Protein AF-T0Y4H7-F1 (afdb_monomer_lite)

Secondary structure (DSSP, 8-state):
---------------SS-----S-HHHHHHHHSSSEEE-HHHHHHHTTS--PPPSSEEEEESS--EEETTTTEEEEE--GGG---EEEEEETTEEEEEE-HHHHHHHHH-

Organism: NCBI:txid410659

Sequence (110 aa):
MSLNIFLSVIYGKQRNGFISFSHNDFVIGTQLVEPSYISLYSALLYHKLIQQVPVNIQFVTTVNPIVMQSVGLEYHKISPKLYFGYDKIKIENSYILIAKPEKALIDGLY

Foldseek 3Di:
DDDDDDDDDDDDDDDDDDDDPDPDVQQCQPPVDPPKAFAAVLLCVVVVVDDDDDQAGEMEHCDDWDDDNVSRHTYHHDHPVLPDQWDWADDDPTIGTYHDNVSRVVVNVD

Structure (mmCIF, N/CA/C/O backbone):
data_AF-T0Y4H7-F1
#
_entry.id   AF-T0Y4H7-F1
#
loop_
_atom_site.group_PDB
_atom_site.id
_atom_site.type_symbol
_atom_site.label_atom_id
_atom_site.label_alt_id
_atom_site.label_comp_id
_atom_site.label_asym_id
_atom_site.label_entity_id
_atom_site.label_seq_id
_atom_site.pdbx_PDB_ins_code
_atom_site.Cartn_x
_atom_site.Cartn_y
_atom_site.Cartn_z
_atom_site.occupancy
_atom_site.B_iso_or_equiv
_atom_site.auth_seq_id
_atom_site.auth_comp_id
_atom_site.auth_asym_id
_atom_site.auth_atom_id
_atom_site.pdbx_PDB_model_num
ATOM 1 N N . MET A 1 1 ? -0.248 -34.342 -22.036 1.00 34.00 1 MET A N 1
ATOM 2 C CA . MET A 1 1 ? -0.795 -33.485 -23.108 1.00 34.00 1 MET A CA 1
ATOM 3 C C . MET A 1 1 ? -0.282 -32.078 -22.854 1.00 34.00 1 MET A C 1
ATOM 5 O O . MET A 1 1 ? -0.314 -31.644 -21.712 1.00 34.00 1 MET A O 1
ATOM 9 N N . SER A 1 2 ? 0.364 -31.505 -23.862 1.00 30.17 2 SER A N 1
ATOM 10 C CA . SER A 1 2 ? 1.543 -30.638 -23.773 1.00 30.17 2 SER A CA 1
ATOM 11 C C . SER A 1 2 ? 1.413 -29.349 -22.961 1.00 30.17 2 SER A C 1
ATOM 13 O O . SER A 1 2 ? 0.608 -28.479 -23.269 1.00 30.17 2 SER A O 1
ATOM 15 N N . LEU A 1 3 ? 2.321 -29.211 -21.994 1.00 30.88 3 LEU A N 1
ATOM 16 C CA . LEU A 1 3 ? 2.683 -27.966 -21.333 1.00 30.88 3 LEU A CA 1
ATOM 17 C C . LEU A 1 3 ? 3.986 -27.482 -21.983 1.00 30.88 3 LEU A C 1
ATOM 19 O O . LEU A 1 3 ? 5.057 -27.948 -21.605 1.00 30.88 3 LEU A O 1
ATOM 23 N N . ASN A 1 4 ? 3.903 -26.661 -23.029 1.00 33.84 4 ASN A N 1
ATOM 24 C CA . ASN A 1 4 ? 5.010 -25.817 -23.486 1.00 33.84 4 ASN A CA 1
ATOM 25 C C . ASN A 1 4 ? 4.565 -24.907 -24.637 1.00 33.84 4 ASN A C 1
ATOM 27 O O . ASN A 1 4 ? 3.929 -25.371 -25.578 1.00 33.84 4 ASN A O 1
ATOM 31 N N . ILE A 1 5 ? 5.024 -23.653 -24.565 1.00 32.53 5 ILE A N 1
ATOM 32 C CA . ILE A 1 5 ? 5.033 -22.616 -25.610 1.00 32.53 5 ILE A CA 1
ATOM 33 C C . ILE A 1 5 ? 3.756 -21.768 -25.708 1.00 32.53 5 ILE A C 1
ATOM 35 O O . ILE A 1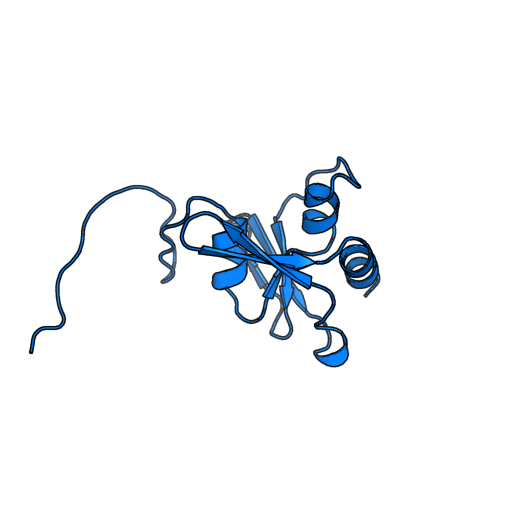 5 ? 2.841 -22.072 -26.459 1.00 32.53 5 ILE A O 1
ATOM 39 N N . PHE A 1 6 ? 3.784 -20.614 -25.036 1.00 29.48 6 PHE A N 1
ATOM 40 C CA . PHE A 1 6 ? 3.539 -19.329 -25.704 1.00 29.48 6 PHE A CA 1
ATOM 41 C C . PHE A 1 6 ? 4.475 -18.268 -25.101 1.00 29.48 6 PHE A C 1
ATOM 43 O O . PHE A 1 6 ? 4.129 -17.478 -24.228 1.00 29.48 6 PHE A O 1
ATOM 50 N N . LEU A 1 7 ? 5.725 -18.334 -25.556 1.00 32.72 7 LEU A N 1
ATOM 51 C CA . LEU A 1 7 ? 6.681 -17.231 -25.574 1.00 32.72 7 LEU A CA 1
ATOM 52 C C . LEU A 1 7 ? 6.316 -16.353 -26.778 1.00 32.72 7 LEU A C 1
ATOM 54 O O . LEU A 1 7 ? 6.261 -16.888 -27.881 1.00 32.72 7 LEU A O 1
ATOM 58 N N . SER A 1 8 ? 6.090 -15.050 -26.587 1.00 28.88 8 SER A N 1
ATOM 59 C CA . SER A 1 8 ? 6.871 -13.972 -27.226 1.00 28.88 8 SER A CA 1
ATOM 60 C C . SER A 1 8 ? 6.244 -12.587 -26.971 1.00 28.88 8 SER A C 1
ATOM 62 O O . SER A 1 8 ? 5.023 -12.466 -26.972 1.00 28.88 8 SER A O 1
ATOM 64 N N . VAL A 1 9 ? 7.116 -11.565 -26.885 1.00 33.56 9 VAL A N 1
ATOM 65 C CA . VAL A 1 9 ? 6.883 -10.103 -27.024 1.00 33.56 9 VAL A CA 1
ATOM 66 C C . VAL A 1 9 ? 6.531 -9.332 -25.726 1.00 33.56 9 VAL A C 1
ATOM 68 O O . VAL A 1 9 ? 5.567 -9.690 -25.075 1.00 33.56 9 VAL A O 1
ATOM 71 N N . ILE A 1 10 ? 7.163 -8.238 -25.251 1.00 39.06 10 ILE A N 1
ATOM 72 C CA . ILE A 1 10 ? 8.356 -7.393 -25.532 1.00 39.06 10 ILE A CA 1
ATOM 73 C C . ILE A 1 10 ? 8.470 -6.444 -24.290 1.00 39.06 10 ILE A C 1
ATOM 75 O O . ILE A 1 10 ? 7.438 -5.968 -23.843 1.00 39.06 10 ILE A O 1
ATOM 79 N N . TYR A 1 11 ? 9.689 -6.202 -23.759 1.00 30.27 11 TYR A N 1
ATOM 80 C CA . TYR A 1 11 ? 10.207 -5.047 -22.959 1.00 30.27 11 TYR A CA 1
ATOM 81 C C . TYR A 1 11 ? 9.362 -4.475 -21.779 1.00 30.27 11 TYR A C 1
ATOM 83 O O . TYR A 1 11 ? 8.259 -4.013 -21.980 1.00 30.27 11 TYR A O 1
ATOM 91 N N . GLY A 1 12 ? 9.826 -4.325 -20.530 1.00 33.94 12 GLY A N 1
ATOM 92 C CA . GLY A 1 12 ? 11.166 -4.390 -19.955 1.00 33.94 12 GLY A CA 1
ATOM 93 C C . GLY A 1 12 ? 11.133 -4.372 -18.412 1.00 33.94 12 GLY A C 1
ATOM 94 O O . GLY A 1 12 ? 10.119 -4.081 -17.791 1.00 33.94 12 GLY A O 1
ATOM 95 N N . LYS A 1 13 ? 12.297 -4.690 -17.828 1.00 35.78 13 LYS A N 1
ATOM 96 C CA . LYS A 1 13 ? 12.608 -4.932 -16.401 1.00 35.78 13 LYS A CA 1
ATOM 97 C C . LYS A 1 13 ? 12.273 -6.335 -15.869 1.00 35.78 13 LYS A C 1
ATOM 99 O O . LYS A 1 13 ? 11.624 -6.522 -14.852 1.00 35.78 13 LYS A O 1
ATOM 104 N N . GLN A 1 14 ? 12.863 -7.337 -16.520 1.00 40.19 14 GLN A N 1
ATOM 105 C CA . GLN A 1 14 ? 13.103 -8.649 -15.917 1.00 40.19 14 GLN A CA 1
ATOM 106 C C . GLN A 1 14 ? 14.310 -8.594 -14.978 1.00 40.19 14 GLN A C 1
ATOM 108 O O . GLN A 1 14 ? 15.412 -8.430 -15.499 1.00 40.19 14 GLN A O 1
ATOM 113 N N . ARG A 1 15 ? 14.147 -8.808 -13.660 1.00 40.72 15 ARG A N 1
ATOM 114 C CA . ARG A 1 15 ? 15.207 -9.366 -12.786 1.00 40.72 15 ARG A CA 1
ATOM 115 C C . ARG A 1 15 ? 14.628 -10.123 -11.576 1.00 40.72 15 ARG A C 1
ATOM 117 O O . ARG A 1 15 ? 13.860 -9.559 -10.811 1.00 40.72 15 ARG A O 1
ATOM 124 N N . ASN A 1 16 ? 15.098 -11.367 -11.407 1.00 35.50 16 ASN A N 1
ATOM 125 C CA . ASN A 1 16 ? 14.773 -12.380 -10.384 1.00 35.50 16 ASN A CA 1
ATOM 126 C C . ASN A 1 16 ? 13.337 -12.930 -10.385 1.00 35.50 16 ASN A C 1
ATOM 128 O O . ASN A 1 16 ? 12.536 -12.566 -9.541 1.00 35.50 16 ASN A O 1
ATOM 132 N N . GLY A 1 17 ? 13.049 -13.884 -11.278 1.00 48.47 17 GLY A N 1
ATOM 133 C CA . GLY A 1 17 ? 11.962 -14.868 -11.122 1.00 48.47 17 GLY A CA 1
ATOM 134 C C . GLY A 1 17 ? 10.518 -14.370 -11.265 1.00 48.47 17 GLY A C 1
ATOM 135 O O . GLY A 1 17 ? 9.631 -15.193 -11.464 1.00 48.47 17 GLY A O 1
ATOM 136 N N . PHE A 1 18 ? 10.278 -13.059 -11.221 1.00 47.66 18 PHE A N 1
ATOM 137 C CA . PHE A 1 18 ? 8.950 -12.466 -11.362 1.00 47.66 18 PHE A CA 1
ATOM 138 C C . PHE A 1 18 ? 8.806 -11.799 -12.731 1.00 47.66 18 PHE A C 1
ATOM 140 O O . PHE A 1 18 ? 9.572 -10.902 -13.087 1.00 47.66 18 PHE A O 1
ATOM 147 N N . ILE A 1 19 ? 7.824 -12.256 -13.507 1.00 48.84 19 ILE A N 1
ATOM 148 C CA . ILE A 1 19 ? 7.445 -11.678 -14.798 1.00 48.84 19 ILE A CA 1
ATOM 149 C C . ILE A 1 19 ? 6.042 -11.105 -14.613 1.00 48.84 19 ILE A C 1
ATOM 151 O O . ILE A 1 19 ? 5.094 -11.861 -14.419 1.00 48.84 19 ILE A O 1
ATOM 155 N N . SER A 1 20 ? 5.911 -9.779 -14.653 1.00 54.94 20 SER A N 1
ATOM 156 C CA . SER A 1 20 ? 4.609 -9.117 -14.741 1.00 54.94 20 SER A CA 1
ATOM 157 C C . SER A 1 20 ? 4.412 -8.577 -16.151 1.00 54.94 20 SER A C 1
ATOM 159 O O . SER A 1 20 ? 5.326 -8.000 -16.734 1.00 54.94 20 SER A O 1
ATOM 161 N N . PHE A 1 21 ? 3.211 -8.773 -16.691 1.00 59.94 21 PHE A N 1
ATOM 162 C CA . PHE A 1 21 ? 2.797 -8.260 -18.000 1.00 59.94 21 PHE A CA 1
ATOM 163 C C . PHE A 1 21 ? 2.223 -6.834 -17.916 1.00 59.94 21 PHE A C 1
ATOM 165 O O . PHE A 1 21 ? 1.743 -6.302 -18.915 1.00 59.94 21 PHE A O 1
ATOM 172 N N . SER A 1 22 ? 2.232 -6.219 -16.726 1.00 65.94 22 SER A N 1
ATOM 173 C CA . SER A 1 22 ? 1.751 -4.854 -16.511 1.00 65.94 22 SER A CA 1
ATOM 174 C C . SER A 1 22 ? 2.905 -3.856 -16.536 1.00 65.94 22 SER A C 1
ATOM 176 O O . SER A 1 22 ? 3.948 -4.102 -15.943 1.00 65.94 22 SER A O 1
ATOM 178 N N . HIS A 1 23 ? 2.685 -2.703 -17.166 1.00 73.94 23 HIS A N 1
ATOM 179 C CA . HIS A 1 23 ? 3.602 -1.556 -17.126 1.00 73.94 23 HIS A CA 1
ATOM 180 C C . HIS A 1 23 ? 3.340 -0.644 -15.915 1.00 73.94 23 HIS A C 1
ATOM 182 O O . HIS A 1 23 ? 3.923 0.431 -15.808 1.00 73.94 23 HIS A O 1
ATOM 188 N N . ASN A 1 24 ? 2.416 -1.034 -15.032 1.00 84.00 24 ASN A N 1
ATOM 189 C CA . ASN A 1 24 ? 2.001 -0.241 -13.889 1.00 84.00 24 ASN A CA 1
ATOM 190 C C . ASN A 1 24 ? 2.633 -0.792 -12.606 1.00 84.00 24 ASN A C 1
ATOM 192 O O . ASN A 1 24 ? 2.249 -1.861 -12.127 1.00 84.00 24 ASN A O 1
ATOM 196 N N . ASP A 1 25 ? 3.556 -0.034 -12.017 1.00 87.75 25 ASP A N 1
ATOM 197 C CA . ASP A 1 25 ? 4.281 -0.440 -10.810 1.00 87.75 25 ASP A CA 1
ATOM 198 C C . ASP A 1 25 ? 3.356 -0.707 -9.605 1.00 87.75 25 ASP A C 1
ATOM 200 O O . ASP A 1 25 ? 3.688 -1.520 -8.742 1.00 87.75 25 ASP A O 1
ATOM 204 N N . PHE A 1 26 ? 2.158 -0.111 -9.561 1.00 90.62 26 PHE A N 1
ATOM 205 C CA . PHE A 1 26 ? 1.139 -0.425 -8.551 1.00 90.62 26 PHE A CA 1
ATOM 206 C C . PHE A 1 26 ? 0.570 -1.834 -8.719 1.00 90.62 26 PHE A C 1
ATOM 208 O O . PHE A 1 26 ? 0.364 -2.548 -7.735 1.00 90.62 26 PHE A O 1
ATOM 215 N N . VAL A 1 27 ? 0.340 -2.257 -9.961 1.00 91.75 27 VAL A N 1
ATOM 216 C CA . VAL A 1 27 ? -0.104 -3.623 -10.270 1.00 91.75 27 VAL A CA 1
ATOM 217 C C . VAL A 1 27 ? 1.009 -4.608 -9.944 1.00 91.75 27 VAL A C 1
ATOM 219 O O . VAL A 1 27 ? 0.758 -5.614 -9.289 1.00 91.75 27 VAL A O 1
ATOM 222 N N . ILE A 1 28 ? 2.243 -4.296 -10.349 1.00 89.88 28 ILE A N 1
ATOM 223 C CA . ILE A 1 28 ? 3.399 -5.150 -10.071 1.00 89.88 28 ILE A CA 1
ATOM 224 C C . ILE A 1 28 ? 3.577 -5.312 -8.561 1.00 89.88 28 ILE A C 1
ATOM 226 O O . ILE A 1 28 ? 3.585 -6.437 -8.078 1.00 89.88 28 ILE A O 1
ATOM 230 N N . GLY A 1 29 ? 3.683 -4.219 -7.804 1.00 90.50 29 GLY A N 1
ATOM 231 C CA . GLY A 1 29 ? 3.992 -4.293 -6.377 1.00 90.50 29 GLY A CA 1
ATOM 232 C C . GLY A 1 29 ? 2.910 -4.983 -5.544 1.00 90.50 29 GLY A C 1
ATOM 233 O O . GLY A 1 29 ? 3.231 -5.792 -4.678 1.00 90.50 29 GLY A O 1
ATOM 234 N N . THR A 1 30 ? 1.628 -4.764 -5.855 1.00 91.56 30 THR A N 1
ATOM 235 C CA . THR A 1 30 ? 0.529 -5.435 -5.128 1.00 91.56 30 THR A CA 1
ATOM 236 C C . THR A 1 30 ? 0.484 -6.950 -5.338 1.00 91.56 30 THR A C 1
ATOM 238 O O . THR A 1 30 ? -0.028 -7.658 -4.476 1.00 91.56 30 THR A O 1
ATOM 241 N N . GLN A 1 31 ? 1.023 -7.452 -6.454 1.00 90.00 31 GLN A N 1
ATOM 242 C CA . GLN A 1 31 ? 1.021 -8.879 -6.810 1.00 90.00 31 GLN A CA 1
ATOM 243 C C . GLN A 1 31 ? 2.378 -9.555 -6.582 1.00 90.00 31 GLN A C 1
ATOM 245 O O . GLN A 1 31 ? 2.469 -10.779 -6.531 1.00 90.00 31 GLN A O 1
ATOM 250 N N . LEU A 1 32 ? 3.449 -8.770 -6.457 1.00 91.12 32 LEU A N 1
ATOM 251 C CA . LEU A 1 32 ? 4.806 -9.274 -6.267 1.00 91.12 32 LEU A CA 1
ATOM 252 C C . LEU A 1 32 ? 5.009 -9.861 -4.866 1.00 91.12 32 LEU A C 1
ATOM 254 O O . LEU A 1 32 ? 5.707 -10.861 -4.710 1.00 91.12 32 LEU A O 1
ATOM 258 N N . VAL A 1 33 ? 4.409 -9.237 -3.850 1.00 91.75 33 VAL A N 1
ATOM 259 C CA . VAL A 1 33 ? 4.442 -9.706 -2.461 1.00 91.75 33 VAL A CA 1
ATOM 260 C C . VAL A 1 33 ? 3.014 -9.797 -1.953 1.00 91.75 33 VAL A C 1
ATOM 262 O O . VAL A 1 33 ? 2.351 -8.780 -1.759 1.00 91.75 33 VAL A O 1
ATOM 265 N N . GLU A 1 34 ? 2.545 -11.014 -1.695 1.00 90.62 34 GLU A N 1
ATOM 266 C CA . GLU A 1 34 ? 1.209 -11.250 -1.158 1.00 90.62 34 GLU A CA 1
ATOM 267 C C . GLU A 1 34 ? 1.265 -11.744 0.298 1.00 90.62 34 GLU A C 1
ATOM 269 O O . GLU A 1 34 ? 2.111 -12.575 0.641 1.00 90.62 34 GLU A O 1
ATOM 274 N N . PRO A 1 35 ? 0.358 -11.267 1.170 1.00 95.50 35 PRO A N 1
ATOM 275 C CA . PRO A 1 35 ? -0.653 -10.235 0.925 1.00 95.50 35 PRO A CA 1
ATOM 276 C C . PRO A 1 35 ? -0.061 -8.815 1.068 1.00 95.50 35 PRO A C 1
ATOM 278 O O . PRO A 1 35 ? 0.628 -8.530 2.050 1.00 95.50 35 PRO A O 1
ATOM 281 N N . SER A 1 36 ? -0.345 -7.894 0.138 1.00 97.31 36 SER A N 1
ATOM 282 C CA . SER A 1 36 ? 0.036 -6.477 0.275 1.00 97.31 36 SER A CA 1
ATOM 283 C C . SER A 1 36 ? -0.941 -5.511 -0.404 1.00 97.31 36 SER A C 1
ATOM 285 O O . SER A 1 36 ? -1.724 -5.906 -1.264 1.00 97.31 36 SER A O 1
ATOM 287 N N . TYR A 1 37 ? -0.933 -4.244 0.014 1.00 98.38 37 TYR A N 1
ATOM 288 C CA . TYR A 1 37 ? -1.680 -3.157 -0.630 1.00 98.38 37 TYR A CA 1
ATOM 289 C C . TYR A 1 37 ? -0.882 -1.849 -0.585 1.00 98.38 37 TYR A C 1
ATOM 291 O O . TYR A 1 37 ? -0.048 -1.659 0.298 1.00 98.38 37 TYR A O 1
ATOM 299 N N . ILE A 1 38 ? -1.128 -0.941 -1.529 1.00 98.25 38 ILE A N 1
ATOM 300 C CA . ILE A 1 38 ? -0.479 0.380 -1.605 1.00 98.25 38 ILE A CA 1
ATOM 301 C C . ILE A 1 38 ? -0.968 1.236 -0.439 1.00 98.25 38 ILE A C 1
ATOM 303 O O . ILE A 1 38 ? -2.177 1.380 -0.260 1.00 98.25 38 ILE A O 1
ATOM 307 N N . SER A 1 39 ? -0.059 1.819 0.340 1.00 98.44 39 SER A N 1
ATOM 308 C CA . SER A 1 39 ? -0.411 2.605 1.532 1.00 98.44 39 SER A CA 1
ATOM 309 C C . SER A 1 39 ? 0.538 3.795 1.735 1.00 98.44 39 SER A C 1
ATOM 311 O O . SER A 1 39 ? 1.226 4.214 0.799 1.00 98.44 39 SER A O 1
ATOM 313 N N . LEU A 1 40 ? 0.558 4.359 2.947 1.00 97.75 40 LEU A N 1
ATOM 314 C CA . LEU A 1 40 ? 1.461 5.431 3.374 1.00 97.75 40 LEU A CA 1
ATOM 315 C C . LEU A 1 40 ? 1.412 6.640 2.422 1.00 97.75 40 LEU A C 1
ATOM 317 O O . LEU A 1 40 ? 0.347 7.004 1.914 1.00 97.75 40 LEU A O 1
ATOM 321 N N . TYR A 1 41 ? 2.559 7.265 2.143 1.00 97.50 41 TYR A N 1
ATOM 322 C CA . TYR A 1 41 ? 2.641 8.422 1.255 1.00 97.50 41 TYR A CA 1
ATOM 323 C C . TYR A 1 41 ? 2.216 8.080 -0.176 1.00 97.50 41 TYR A C 1
ATOM 325 O O . TYR A 1 41 ? 1.645 8.929 -0.854 1.00 97.50 41 TYR A O 1
ATOM 333 N N . SER A 1 42 ? 2.416 6.839 -0.634 1.00 97.62 42 SER A N 1
ATOM 334 C CA . SER A 1 42 ? 2.003 6.427 -1.984 1.00 97.62 42 SER A CA 1
ATOM 335 C C . SER A 1 42 ? 0.483 6.447 -2.159 1.00 97.62 42 SER A C 1
ATOM 337 O O . SER A 1 42 ? -0.012 6.976 -3.154 1.00 97.62 42 SER A O 1
ATOM 339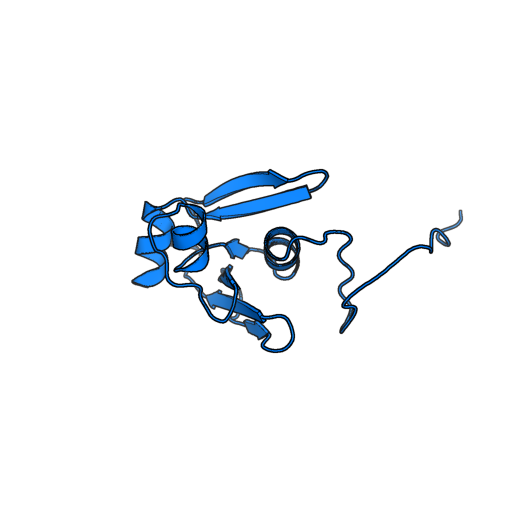 N N . ALA A 1 43 ? -0.272 5.949 -1.176 1.00 97.69 43 ALA A N 1
ATOM 340 C CA . ALA A 1 43 ? -1.732 6.030 -1.207 1.00 97.69 43 ALA A CA 1
ATOM 341 C C . ALA A 1 43 ? -2.237 7.466 -1.003 1.00 97.69 43 ALA A C 1
ATOM 343 O O . ALA A 1 43 ? -3.164 7.892 -1.690 1.00 97.69 43 ALA A O 1
ATOM 344 N N . LEU A 1 44 ? -1.615 8.248 -0.116 1.00 97.56 44 LEU A N 1
ATOM 345 C CA . LEU A 1 44 ? -1.980 9.658 0.068 1.00 97.56 44 LEU A CA 1
ATOM 346 C C . LEU A 1 44 ? -1.760 10.481 -1.206 1.00 97.56 44 LEU A C 1
ATOM 348 O O . LEU A 1 44 ? -2.603 11.307 -1.559 1.00 97.56 44 LEU A O 1
ATOM 352 N N . LEU A 1 45 ? -0.656 10.236 -1.914 1.00 96.31 45 LEU A N 1
ATOM 353 C CA . LEU A 1 45 ? -0.364 10.860 -3.201 1.00 96.31 45 LEU A CA 1
ATOM 354 C C . LEU A 1 45 ? -1.392 10.443 -4.259 1.00 96.31 45 LEU A C 1
ATOM 356 O O . LEU A 1 45 ? -1.907 11.300 -4.975 1.00 96.31 45 LEU A O 1
ATOM 360 N N . TYR A 1 46 ? -1.746 9.154 -4.323 1.00 95.44 46 TYR A N 1
ATOM 361 C CA . TYR A 1 46 ? -2.788 8.651 -5.225 1.00 95.44 46 TYR A CA 1
ATOM 362 C C . TYR A 1 46 ? -4.134 9.358 -5.006 1.00 95.44 46 TYR A C 1
ATOM 364 O O . TYR A 1 46 ? -4.790 9.768 -5.965 1.00 95.44 46 TYR A O 1
ATOM 372 N N . HIS A 1 47 ? -4.511 9.575 -3.744 1.00 96.00 47 HIS A N 1
ATOM 373 C CA . HIS A 1 47 ? -5.720 10.313 -3.359 1.00 96.00 47 HIS A CA 1
ATOM 374 C C . HIS A 1 47 ? -5.564 11.841 -3.420 1.00 96.00 47 HIS A C 1
ATOM 376 O O . HIS A 1 47 ? -6.477 12.562 -3.026 1.00 96.00 47 HIS A O 1
ATOM 382 N N . LYS A 1 48 ? -4.434 12.352 -3.931 1.00 96.75 48 LYS A N 1
ATOM 383 C CA . LYS A 1 48 ? -4.124 13.787 -4.079 1.00 96.75 48 LYS A CA 1
ATOM 384 C C . LYS A 1 48 ? -4.144 14.571 -2.760 1.00 96.75 48 LYS A C 1
ATOM 386 O O . LYS A 1 48 ? -4.393 15.774 -2.760 1.00 96.75 48 LYS A O 1
ATOM 391 N N . LEU A 1 49 ? -3.873 13.903 -1.639 1.00 96.31 49 LEU A N 1
ATOM 392 C CA . LEU A 1 49 ? -3.817 14.527 -0.312 1.00 96.31 49 LEU A CA 1
ATOM 393 C C . LEU A 1 49 ? -2.454 15.140 0.005 1.00 96.31 49 LEU A C 1
ATOM 395 O O . LEU A 1 49 ? -2.350 16.014 0.861 1.00 96.31 49 LEU A O 1
ATOM 399 N N . ILE A 1 50 ? -1.412 14.694 -0.692 1.00 95.38 50 ILE A N 1
ATOM 400 C CA . ILE A 1 50 ? -0.060 15.245 -0.608 1.00 95.38 50 ILE A CA 1
ATOM 401 C C . ILE A 1 50 ? 0.501 15.449 -2.014 1.00 95.38 50 ILE A C 1
ATOM 403 O O . ILE A 1 50 ? 0.027 14.848 -2.975 1.00 95.38 50 ILE A O 1
ATOM 407 N N . GLN A 1 51 ? 1.542 16.274 -2.122 1.00 91.69 51 GLN A N 1
ATOM 408 C CA . GLN A 1 51 ? 2.270 16.513 -3.376 1.00 91.69 51 GLN A CA 1
ATOM 409 C C . GLN A 1 51 ? 3.673 15.894 -3.374 1.00 91.69 51 GLN A C 1
ATOM 411 O O . GLN A 1 51 ? 4.305 15.783 -4.421 1.00 91.69 51 GLN A O 1
ATOM 416 N N . GLN A 1 52 ? 4.175 15.500 -2.201 1.00 88.44 52 GLN A N 1
ATOM 417 C CA . GLN A 1 52 ? 5.498 14.908 -2.071 1.00 88.44 52 GLN A CA 1
ATOM 418 C C . GLN A 1 52 ? 5.499 13.499 -2.664 1.00 88.44 52 GLN A C 1
ATOM 420 O O . GLN A 1 52 ? 4.759 12.622 -2.216 1.00 88.44 52 GLN A O 1
ATOM 425 N N . VAL A 1 53 ? 6.360 13.290 -3.657 1.00 90.44 53 VAL A N 1
ATOM 426 C CA . VAL A 1 53 ? 6.553 11.986 -4.289 1.00 90.44 53 VAL A CA 1
ATOM 427 C C . VAL A 1 53 ? 7.539 11.172 -3.446 1.00 90.44 53 VAL A C 1
ATOM 429 O O . VAL A 1 53 ? 8.658 11.641 -3.218 1.00 90.44 53 VAL A O 1
ATOM 432 N N . PRO A 1 54 ? 7.153 9.986 -2.943 1.00 90.81 54 PRO A N 1
ATOM 433 C CA . PRO A 1 54 ? 8.071 9.133 -2.202 1.00 90.81 54 PRO A CA 1
ATOM 434 C C . PRO A 1 54 ? 9.131 8.539 -3.140 1.00 90.81 54 PRO A C 1
ATOM 436 O O . PRO A 1 54 ? 8.882 8.330 -4.325 1.00 90.81 54 PRO A O 1
ATOM 439 N N . VAL A 1 55 ? 10.321 8.257 -2.600 1.00 92.88 55 VAL A N 1
ATOM 440 C CA . VAL A 1 55 ? 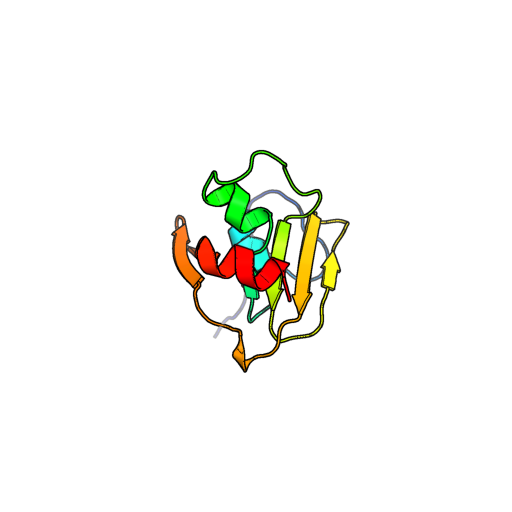11.440 7.679 -3.372 1.00 92.88 55 VAL A CA 1
ATOM 441 C C . VAL A 1 55 ? 11.094 6.281 -3.890 1.00 92.88 55 VAL A C 1
ATOM 443 O O . VAL A 1 55 ? 11.424 5.943 -5.023 1.00 92.88 55 VAL A O 1
ATOM 446 N N . ASN A 1 56 ? 10.408 5.494 -3.060 1.00 95.25 56 ASN A N 1
ATOM 447 C CA . ASN A 1 56 ? 9.880 4.182 -3.405 1.00 95.25 56 ASN A CA 1
ATOM 448 C C . ASN A 1 56 ? 8.355 4.206 -3.331 1.00 95.25 56 ASN A C 1
ATOM 450 O O . ASN A 1 56 ? 7.773 4.919 -2.511 1.00 95.25 56 ASN A O 1
ATOM 454 N N . ILE A 1 57 ? 7.707 3.362 -4.126 1.00 96.81 57 ILE A N 1
ATOM 455 C CA . ILE A 1 57 ? 6.295 3.057 -3.941 1.00 96.81 57 ILE A CA 1
ATOM 456 C C . ILE A 1 57 ? 6.158 2.204 -2.686 1.00 96.81 57 ILE A C 1
ATOM 458 O O . ILE A 1 57 ? 6.831 1.185 -2.524 1.00 96.81 57 ILE A O 1
ATOM 462 N N . GLN A 1 58 ? 5.268 2.643 -1.810 1.00 97.81 58 GLN A N 1
ATOM 463 C CA . GLN A 1 58 ? 5.089 2.108 -0.477 1.00 97.81 58 GLN A CA 1
ATOM 464 C C . GLN A 1 58 ? 3.855 1.222 -0.404 1.00 97.81 58 GLN A C 1
ATOM 466 O O . GLN A 1 58 ? 2.736 1.619 -0.745 1.00 97.81 58 GLN A O 1
ATOM 471 N N . PHE A 1 59 ? 4.076 0.027 0.113 1.00 98.31 59 PHE A N 1
ATOM 472 C CA . PHE A 1 59 ? 3.072 -0.989 0.341 1.00 98.31 59 PHE A CA 1
ATOM 473 C C . PHE A 1 59 ? 3.093 -1.393 1.805 1.00 98.31 59 PHE A C 1
ATOM 475 O O . PHE A 1 59 ? 4.101 -1.277 2.502 1.00 98.31 59 PHE A O 1
ATOM 482 N N . VAL A 1 60 ? 1.974 -1.928 2.258 1.00 98.19 60 VAL A N 1
ATOM 483 C CA . VAL A 1 60 ? 1.839 -2.542 3.569 1.00 98.19 60 VAL A CA 1
ATOM 484 C C . VAL A 1 60 ? 1.540 -4.022 3.392 1.00 98.19 60 VAL A C 1
ATOM 486 O O . VAL A 1 60 ? 0.764 -4.410 2.520 1.00 98.19 60 VAL A O 1
ATOM 489 N N . THR A 1 61 ? 2.163 -4.856 4.219 1.00 98.00 61 THR A N 1
ATOM 490 C CA . THR A 1 61 ? 2.022 -6.313 4.206 1.00 98.00 61 THR A CA 1
ATOM 491 C C . THR A 1 61 ? 1.936 -6.878 5.623 1.00 98.00 61 THR A C 1
ATOM 493 O O . THR A 1 61 ? 2.359 -6.248 6.591 1.00 98.00 61 THR A O 1
ATOM 496 N N . THR A 1 62 ? 1.400 -8.089 5.766 1.00 97.44 62 THR A N 1
ATOM 497 C CA . THR A 1 62 ? 1.461 -8.846 7.026 1.00 97.44 62 THR A CA 1
ATOM 498 C C . THR A 1 62 ? 2.683 -9.761 7.114 1.00 97.44 62 THR A C 1
ATOM 500 O O . THR A 1 62 ? 2.934 -10.341 8.175 1.00 97.44 62 THR A O 1
ATOM 503 N N . VAL A 1 63 ? 3.431 -9.935 6.016 1.00 96.06 63 VAL A N 1
ATOM 504 C CA . VAL A 1 63 ? 4.662 -10.741 5.990 1.00 96.06 63 VAL A CA 1
ATOM 505 C C . VAL A 1 63 ? 5.886 -9.886 6.324 1.00 96.06 63 VAL A C 1
ATOM 507 O O . VAL A 1 63 ? 5.767 -8.803 6.895 1.00 96.06 63 VAL A O 1
ATOM 510 N N . ASN A 1 64 ? 7.090 -10.402 6.080 1.00 94.00 64 ASN A N 1
ATOM 511 C CA . ASN A 1 64 ? 8.318 -9.680 6.396 1.00 94.00 64 ASN A CA 1
ATOM 512 C C . ASN A 1 64 ? 8.441 -8.401 5.553 1.00 94.00 64 ASN A C 1
ATOM 514 O O . ASN A 1 64 ? 8.063 -8.421 4.381 1.00 94.00 64 ASN A O 1
ATOM 518 N N . PRO A 1 65 ? 8.964 -7.305 6.133 1.00 95.25 65 PRO A N 1
ATOM 519 C CA . PRO A 1 65 ? 9.220 -6.088 5.380 1.00 95.25 65 PRO A CA 1
ATOM 520 C C . PRO A 1 65 ? 10.328 -6.331 4.352 1.00 95.25 65 PRO A C 1
ATOM 522 O O . PRO A 1 65 ? 11.248 -7.119 4.589 1.00 95.25 65 PRO A O 1
ATOM 525 N N . ILE A 1 66 ? 10.237 -5.660 3.207 1.00 95.62 66 ILE A N 1
ATOM 526 C CA . ILE A 1 66 ? 11.166 -5.825 2.084 1.00 95.62 66 ILE A CA 1
ATOM 527 C C . ILE A 1 66 ? 11.393 -4.455 1.450 1.00 95.62 66 ILE A C 1
ATOM 529 O O . ILE A 1 66 ? 10.438 -3.745 1.159 1.00 95.62 66 ILE A O 1
ATOM 533 N N . VAL A 1 67 ? 12.649 -4.101 1.181 1.00 95.50 67 VAL A N 1
ATOM 534 C CA . VAL A 1 67 ? 12.994 -2.906 0.400 1.00 95.50 67 VAL A CA 1
ATOM 535 C C . VAL A 1 67 ? 13.722 -3.348 -0.858 1.00 95.50 67 VAL A C 1
ATOM 537 O O . VAL A 1 67 ? 14.807 -3.924 -0.795 1.00 95.50 67 VAL A O 1
ATOM 540 N N . MET A 1 68 ? 13.130 -3.080 -2.016 1.00 91.50 68 MET A N 1
ATOM 541 C CA . MET A 1 68 ? 13.672 -3.450 -3.318 1.00 91.50 68 MET A CA 1
ATOM 542 C C . MET A 1 68 ? 14.130 -2.195 -4.065 1.00 91.50 68 MET A C 1
ATOM 544 O O . MET A 1 68 ? 13.493 -1.748 -5.018 1.00 91.50 68 MET A O 1
ATOM 548 N N . GLN A 1 69 ? 15.266 -1.630 -3.646 1.00 89.56 69 GLN A N 1
ATOM 549 C CA . GLN A 1 69 ? 15.787 -0.360 -4.182 1.00 89.56 69 GLN A CA 1
ATOM 550 C C . GLN A 1 69 ? 15.946 -0.360 -5.712 1.00 89.56 69 GLN A C 1
ATOM 552 O O . GLN A 1 69 ? 15.705 0.646 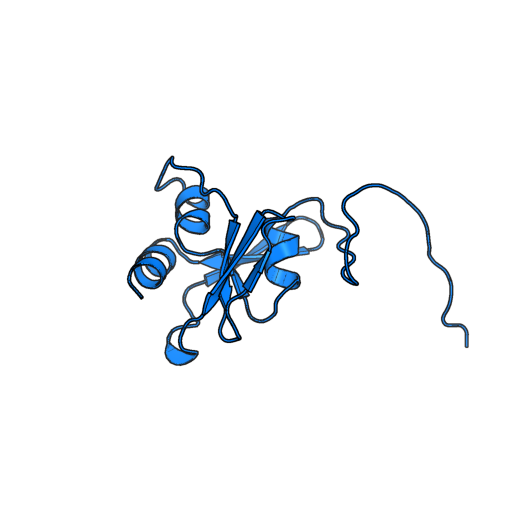-6.367 1.00 89.56 69 GLN A O 1
ATOM 557 N N . SER A 1 70 ? 16.301 -1.501 -6.310 1.00 86.12 70 SER A N 1
ATOM 558 C CA . SER A 1 70 ? 16.491 -1.621 -7.762 1.00 86.12 70 SER A CA 1
ATOM 559 C C . SER A 1 70 ? 15.201 -1.452 -8.575 1.00 86.12 70 SER A C 1
ATOM 561 O O . SER A 1 70 ? 15.265 -1.104 -9.758 1.00 86.12 70 SER A O 1
ATOM 563 N N . VAL A 1 71 ? 14.036 -1.697 -7.970 1.00 85.75 71 VAL A N 1
ATOM 564 C CA . VAL A 1 71 ? 12.704 -1.541 -8.583 1.00 85.75 71 VAL A CA 1
ATOM 565 C C . VAL A 1 71 ? 11.885 -0.416 -7.956 1.00 85.75 71 VAL A C 1
ATOM 567 O O . VAL A 1 71 ? 10.819 -0.120 -8.473 1.00 85.75 71 VAL A O 1
ATOM 570 N N . GLY A 1 72 ? 12.394 0.245 -6.913 1.00 91.75 72 GLY A N 1
ATOM 571 C CA . GLY A 1 72 ? 11.708 1.358 -6.259 1.00 91.75 72 GLY A CA 1
ATOM 572 C C . GLY A 1 72 ? 10.469 0.926 -5.474 1.00 91.75 72 GLY A C 1
ATOM 573 O O . GLY A 1 72 ? 9.492 1.664 -5.443 1.00 91.75 72 GLY A O 1
ATOM 574 N N . LEU A 1 73 ? 10.477 -0.272 -4.875 1.00 95.25 73 LEU A N 1
ATOM 575 C CA . LEU A 1 73 ? 9.354 -0.797 -4.087 1.00 95.25 73 LEU A CA 1
ATOM 576 C C . LEU A 1 73 ? 9.762 -0.991 -2.626 1.00 95.25 73 LEU A C 1
ATOM 578 O O . LEU A 1 73 ? 10.861 -1.474 -2.339 1.00 95.25 73 LEU A O 1
ATOM 582 N N . GLU A 1 74 ? 8.863 -0.663 -1.709 1.00 97.25 74 GLU A N 1
ATOM 583 C CA . GLU A 1 74 ? 9.081 -0.746 -0.269 1.00 97.25 74 GLU A CA 1
ATOM 584 C C . GLU A 1 74 ? 7.841 -1.306 0.436 1.00 97.25 74 GLU A C 1
ATOM 586 O O . GLU A 1 74 ? 6.736 -0.802 0.258 1.00 97.25 74 GLU A O 1
ATOM 591 N N . TYR A 1 75 ? 8.022 -2.357 1.234 1.00 98.06 75 TYR A N 1
ATOM 592 C CA . TYR A 1 75 ? 6.957 -3.062 1.943 1.00 98.06 75 TYR A CA 1
ATOM 593 C C . TYR A 1 75 ? 7.153 -2.923 3.450 1.00 98.06 75 TYR A C 1
ATOM 595 O O . TYR A 1 75 ? 8.142 -3.406 4.007 1.00 98.06 75 TYR A O 1
ATOM 603 N N . HIS A 1 76 ? 6.172 -2.320 4.113 1.00 97.81 76 HIS A N 1
ATOM 604 C CA . HIS A 1 76 ? 6.137 -2.132 5.556 1.00 97.81 76 HIS A CA 1
ATOM 605 C C . HIS A 1 76 ? 5.274 -3.209 6.205 1.00 97.81 76 HIS A C 1
ATOM 607 O O . HIS A 1 76 ? 4.170 -3.512 5.747 1.00 97.81 76 HIS A O 1
ATOM 613 N N . LYS A 1 77 ? 5.777 -3.803 7.286 1.00 97.56 77 LYS A N 1
ATOM 614 C CA . LYS A 1 77 ? 5.053 -4.846 8.010 1.00 97.56 77 LYS A CA 1
ATOM 615 C C . LYS A 1 77 ? 4.078 -4.230 9.002 1.00 97.56 77 LYS A C 1
ATOM 617 O O . LYS A 1 77 ? 4.497 -3.477 9.875 1.00 97.56 77 LYS A O 1
ATOM 622 N N . ILE A 1 78 ? 2.821 -4.657 8.947 1.00 97.62 78 ILE A N 1
ATOM 623 C CA . ILE A 1 78 ? 1.817 -4.359 9.972 1.00 97.62 78 ILE A CA 1
ATOM 624 C C . ILE A 1 78 ? 1.325 -5.631 10.655 1.00 97.62 78 ILE A C 1
ATOM 626 O O . ILE A 1 78 ? 1.458 -6.749 10.149 1.00 97.62 78 ILE A O 1
ATOM 630 N N . SER A 1 79 ? 0.707 -5.452 11.818 1.00 97.19 79 SER A N 1
ATOM 631 C CA . SER A 1 79 ? -0.040 -6.524 12.467 1.00 97.19 79 SER A CA 1
ATOM 632 C C . SER A 1 79 ? -1.210 -6.987 11.584 1.00 97.19 79 SER A C 1
ATOM 634 O O . SER A 1 79 ? -1.957 -6.139 11.090 1.00 97.19 79 SER A O 1
ATOM 636 N N . PRO A 1 80 ? -1.469 -8.305 11.455 1.00 96.69 80 PRO A N 1
ATOM 637 C CA . PRO A 1 80 ? -2.638 -8.819 10.736 1.00 96.69 80 PRO A CA 1
ATOM 638 C C . PRO A 1 80 ? -3.976 -8.242 11.222 1.00 96.69 80 PRO A C 1
ATOM 640 O O . PRO A 1 80 ? -4.902 -8.090 10.433 1.00 96.69 80 PRO A O 1
ATOM 643 N N . LYS A 1 81 ? -4.074 -7.853 12.504 1.00 97.06 81 LYS A N 1
ATOM 644 C CA . LYS A 1 81 ? -5.277 -7.215 13.076 1.00 97.06 81 LYS A CA 1
ATOM 645 C C . LYS A 1 81 ? -5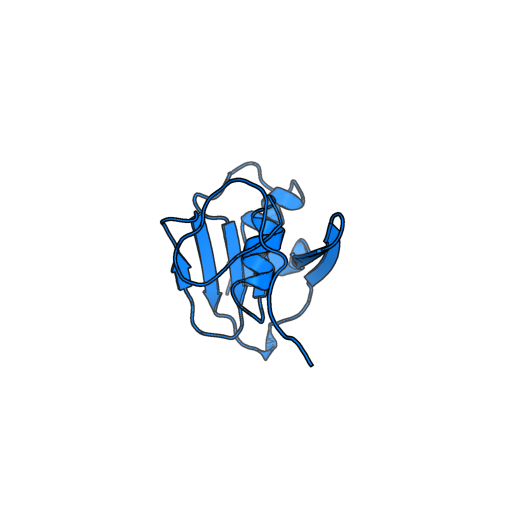.584 -5.843 12.463 1.00 97.06 81 LYS A C 1
ATOM 647 O O . LYS A 1 81 ? -6.708 -5.369 12.574 1.00 97.06 81 LYS A O 1
ATOM 652 N N . LEU A 1 82 ? -4.589 -5.204 11.851 1.00 97.00 82 LEU A N 1
ATOM 653 C CA . LEU A 1 82 ? -4.701 -3.898 11.209 1.00 97.00 82 LEU A CA 1
ATOM 654 C C . LEU A 1 82 ? -4.816 -4.010 9.681 1.00 97.00 82 LEU A C 1
ATOM 656 O O . LEU A 1 82 ? -4.887 -2.983 9.014 1.00 97.00 82 LEU A O 1
ATOM 660 N N . TYR A 1 83 ? -4.844 -5.217 9.108 1.00 97.44 83 TYR A N 1
ATOM 661 C CA . TYR A 1 83 ? -4.873 -5.435 7.658 1.00 97.44 83 TYR A CA 1
ATOM 662 C C . TYR A 1 83 ? -6.305 -5.313 7.093 1.00 97.44 83 TYR A C 1
ATOM 664 O O . TYR A 1 83 ? -6.937 -6.297 6.715 1.00 97.44 83 TYR A O 1
ATOM 672 N N . PHE A 1 84 ? -6.848 -4.092 7.079 1.00 97.62 84 PHE A N 1
ATOM 673 C CA . PHE A 1 84 ? -8.187 -3.760 6.566 1.00 97.62 84 PHE A CA 1
ATOM 674 C C . PHE A 1 84 ? -8.239 -2.323 6.020 1.00 97.62 84 PHE A C 1
ATOM 676 O O . PHE A 1 84 ? -7.278 -1.580 6.152 1.00 97.62 84 PHE A O 1
ATOM 683 N N . GLY A 1 85 ? -9.364 -1.894 5.440 1.00 97.56 85 GLY A N 1
ATOM 684 C CA . GLY A 1 85 ? -9.548 -0.488 5.042 1.00 97.56 85 GLY A CA 1
ATOM 685 C C . GLY A 1 85 ? -8.874 -0.105 3.719 1.00 97.56 85 GLY A C 1
ATOM 686 O O . GLY A 1 85 ? -8.528 1.056 3.519 1.00 97.56 85 GLY A O 1
ATOM 687 N N . TYR A 1 86 ? -8.701 -1.072 2.821 1.00 98.00 86 TYR A N 1
ATOM 688 C CA . TYR A 1 86 ? -8.232 -0.875 1.450 1.00 98.00 86 TYR A CA 1
ATOM 689 C C . TYR A 1 86 ? -9.313 -1.295 0.446 1.00 98.00 86 TYR A C 1
ATOM 691 O O . TYR A 1 86 ? -10.178 -2.114 0.762 1.00 98.00 86 TYR A O 1
ATOM 699 N N . ASP A 1 87 ? -9.247 -0.746 -0.764 1.00 97.94 87 ASP A N 1
ATOM 700 C CA . ASP A 1 87 ? -10.150 -1.043 -1.873 1.00 97.94 87 ASP A CA 1
ATOM 701 C C . ASP A 1 87 ? -9.417 -1.797 -2.990 1.00 97.94 87 ASP A C 1
ATOM 703 O O . ASP A 1 87 ? -8.217 -1.617 -3.215 1.00 97.94 87 ASP A O 1
ATOM 707 N N . LYS A 1 88 ? -10.159 -2.642 -3.716 1.00 97.06 88 LYS A N 1
ATOM 708 C CA . LYS A 1 88 ? -9.679 -3.336 -4.915 1.00 97.06 88 LYS A CA 1
ATOM 709 C C . LYS A 1 88 ? -10.122 -2.569 -6.155 1.00 97.06 88 LYS A C 1
ATOM 711 O O . LYS A 1 88 ? -11.309 -2.543 -6.473 1.00 97.06 88 LYS A O 1
ATOM 716 N N . ILE A 1 89 ? -9.171 -1.981 -6.873 1.00 95.50 89 ILE A N 1
ATOM 717 C CA . ILE A 1 89 ? -9.433 -1.189 -8.079 1.00 95.50 89 ILE A CA 1
ATOM 718 C C . ILE A 1 89 ? -8.987 -1.983 -9.300 1.00 95.50 89 ILE A C 1
ATOM 720 O O . ILE A 1 89 ? -7.846 -2.437 -9.372 1.00 95.50 89 ILE A O 1
ATOM 724 N N . LYS A 1 90 ? -9.883 -2.151 -10.274 1.00 93.50 90 LYS A N 1
ATOM 725 C CA . LYS A 1 90 ? -9.560 -2.801 -11.547 1.00 93.50 90 LYS A CA 1
ATOM 726 C C . LYS A 1 90 ? -8.753 -1.844 -12.428 1.00 93.50 90 LYS A C 1
ATOM 728 O O . LYS A 1 90 ? -9.187 -0.720 -12.661 1.00 93.50 90 LYS A O 1
ATOM 733 N N . ILE A 1 91 ? -7.616 -2.309 -12.940 1.00 88.38 91 ILE A N 1
ATOM 734 C CA . ILE A 1 91 ? -6.783 -1.591 -13.912 1.00 88.38 91 ILE A CA 1
ATOM 735 C C . ILE A 1 91 ? -6.570 -2.522 -15.101 1.00 88.38 91 ILE A C 1
ATOM 737 O O . ILE A 1 91 ? -5.910 -3.549 -14.965 1.00 88.38 91 ILE A O 1
ATOM 741 N N . GLU A 1 92 ? -7.142 -2.167 -16.253 1.00 85.00 92 GLU A N 1
ATOM 742 C CA . GLU A 1 92 ? -7.089 -2.971 -17.483 1.00 85.00 92 GLU A CA 1
ATOM 743 C C . GLU A 1 92 ? -7.518 -4.436 -17.233 1.00 85.00 92 GLU A C 1
ATOM 745 O O . GLU A 1 92 ? -8.652 -4.699 -16.814 1.00 85.00 92 GLU A O 1
ATOM 750 N N . ASN A 1 93 ? -6.602 -5.385 -17.454 1.00 86.31 93 ASN A N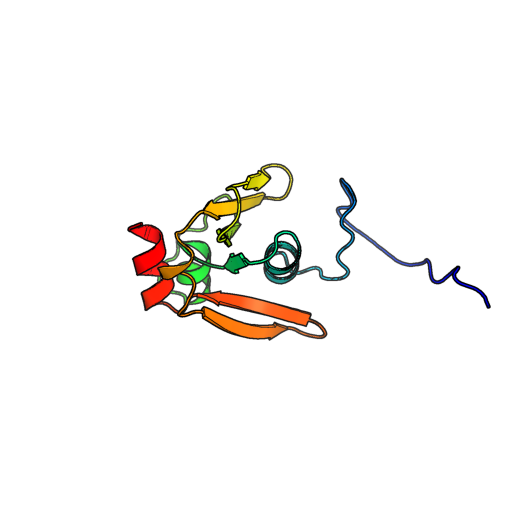 1
ATOM 751 C CA . ASN A 1 93 ? -6.784 -6.823 -17.244 1.00 86.31 93 ASN A CA 1
ATOM 752 C C . ASN A 1 93 ? -6.317 -7.295 -15.856 1.00 86.31 93 ASN A C 1
ATOM 754 O O . ASN A 1 93 ? -6.189 -8.494 -15.621 1.00 86.31 93 ASN A O 1
ATOM 758 N N . SER A 1 94 ? -6.054 -6.365 -14.939 1.00 90.50 94 SER A N 1
ATOM 759 C CA . SER A 1 94 ? -5.504 -6.627 -13.614 1.00 90.50 94 SER A CA 1
ATOM 760 C C . SER A 1 94 ? -6.218 -5.809 -12.531 1.00 90.50 94 SER A C 1
ATOM 762 O O . SER A 1 94 ? -7.280 -5.216 -12.753 1.00 90.50 94 SER A O 1
ATOM 764 N N . TYR A 1 95 ? -5.666 -5.801 -11.322 1.00 92.06 95 TYR A N 1
ATOM 765 C CA . TYR A 1 95 ? -6.154 -4.991 -10.214 1.00 92.06 95 TYR A CA 1
ATOM 766 C C . TYR A 1 95 ? -5.013 -4.512 -9.324 1.00 92.06 95 TYR A C 1
ATOM 768 O O . TYR A 1 95 ? -3.946 -5.121 -9.282 1.00 92.06 95 TYR A O 1
ATOM 776 N N . ILE A 1 96 ? -5.298 -3.456 -8.571 1.00 95.62 96 ILE A N 1
ATOM 777 C CA . ILE A 1 96 ? -4.483 -2.987 -7.454 1.00 95.62 96 ILE A CA 1
ATOM 778 C C . ILE A 1 96 ? -5.302 -3.048 -6.169 1.00 95.62 96 ILE A C 1
ATOM 780 O O . ILE A 1 96 ? -6.528 -2.910 -6.190 1.00 95.62 96 ILE A O 1
ATOM 784 N N . LEU A 1 97 ? -4.615 -3.247 -5.051 1.00 97.94 97 LEU A N 1
ATOM 785 C CA . LEU A 1 97 ? -5.147 -3.028 -3.712 1.00 97.94 97 LEU A CA 1
ATOM 786 C C . LEU A 1 97 ? -4.559 -1.721 -3.184 1.00 97.94 97 LEU A C 1
ATOM 788 O O . LEU A 1 97 ? -3.339 -1.559 -3.193 1.00 97.94 97 LEU A O 1
ATOM 792 N N . ILE A 1 98 ? -5.402 -0.794 -2.739 1.00 98.19 98 ILE A N 1
ATOM 793 C CA . ILE A 1 98 ? -4.959 0.523 -2.270 1.00 98.19 98 ILE A CA 1
ATOM 794 C C . ILE A 1 98 ? -5.712 0.960 -1.019 1.00 98.19 98 ILE A C 1
ATOM 796 O O . ILE A 1 98 ? -6.928 0.810 -0.930 1.00 98.19 98 ILE A O 1
ATOM 800 N N . ALA A 1 99 ? -4.988 1.494 -0.041 1.00 98.56 99 ALA A N 1
ATOM 801 C CA . ALA A 1 99 ? -5.552 2.008 1.196 1.00 98.56 99 ALA A CA 1
ATOM 802 C C . ALA A 1 99 ? -6.528 3.157 0.923 1.00 98.56 99 ALA A C 1
ATOM 804 O O . ALA A 1 99 ? -6.273 4.024 0.081 1.00 98.56 99 ALA A O 1
ATOM 805 N N . LYS A 1 100 ? -7.618 3.207 1.690 1.00 98.50 100 LYS A N 1
ATOM 806 C CA . LYS A 1 100 ? -8.430 4.422 1.797 1.00 98.50 100 LYS A CA 1
ATOM 807 C C . LYS A 1 100 ? -7.602 5.551 2.419 1.00 98.50 100 LYS A C 1
ATOM 809 O O . LYS A 1 100 ? -6.674 5.255 3.177 1.00 98.50 100 LYS A O 1
ATOM 814 N N . PRO A 1 101 ? -7.928 6.826 2.154 1.00 98.00 101 PRO A N 1
ATOM 815 C CA . PRO A 1 101 ? -7.227 7.965 2.741 1.00 98.00 101 PRO A CA 1
ATOM 816 C C . PRO A 1 101 ? -6.985 7.860 4.252 1.00 98.00 101 PRO A C 1
ATOM 818 O O . PRO A 1 101 ? -5.861 8.029 4.722 1.00 98.00 101 PRO A O 1
ATOM 821 N N . GLU A 1 102 ? -8.021 7.512 5.015 1.00 98.00 102 GLU A N 1
ATOM 822 C CA . GLU A 1 102 ? -7.969 7.391 6.473 1.00 98.00 102 GLU A CA 1
ATOM 823 C C . GLU A 1 102 ? -7.065 6.233 6.894 1.00 98.00 102 GLU A C 1
ATOM 825 O O . GLU A 1 102 ? -6.310 6.334 7.860 1.00 98.00 102 GLU A O 1
ATOM 830 N N . LYS A 1 103 ? -7.104 5.132 6.137 1.00 98.25 103 LYS A N 1
ATOM 831 C CA . LYS A 1 103 ? -6.257 3.971 6.392 1.00 98.25 103 LYS A CA 1
ATOM 832 C C . LYS A 1 103 ? -4.787 4.269 6.104 1.00 98.25 103 LYS A C 1
ATOM 834 O O . LYS A 1 103 ? -3.941 3.885 6.902 1.00 98.25 103 LYS A O 1
ATOM 839 N N . ALA A 1 104 ? -4.489 4.983 5.021 1.00 97.94 104 ALA A N 1
ATOM 840 C CA . ALA A 1 104 ? -3.128 5.377 4.669 1.00 97.94 104 ALA A CA 1
ATOM 841 C C . ALA A 1 104 ? -2.484 6.259 5.752 1.00 97.94 104 ALA A C 1
ATOM 843 O O . ALA A 1 104 ? -1.304 6.093 6.057 1.00 97.94 104 ALA A O 1
ATOM 844 N N . LEU A 1 105 ? -3.269 7.150 6.371 1.00 96.88 105 LEU A N 1
ATOM 845 C CA . LEU A 1 105 ? -2.828 7.933 7.529 1.00 96.88 105 LEU A CA 1
ATOM 846 C C . LEU A 1 105 ? -2.548 7.044 8.745 1.00 96.88 105 LEU A C 1
ATOM 848 O O . LEU A 1 105 ? -1.495 7.178 9.359 1.00 96.88 105 LEU A O 1
ATOM 852 N N . ILE A 1 106 ? -3.463 6.127 9.081 1.00 97.38 106 ILE A N 1
ATOM 853 C CA . ILE A 1 106 ? -3.297 5.205 10.219 1.00 97.38 106 ILE A CA 1
ATOM 854 C C . ILE A 1 106 ? -2.061 4.320 10.036 1.00 97.38 106 ILE A C 1
ATOM 856 O O . ILE A 1 106 ? -1.305 4.132 10.984 1.00 97.38 106 ILE A O 1
ATOM 860 N N . ASP A 1 107 ? -1.838 3.801 8.829 1.00 97.12 107 ASP A N 1
ATOM 861 C CA . ASP A 1 107 ? -0.665 2.980 8.519 1.00 97.12 107 ASP A CA 1
ATOM 862 C C . ASP A 1 107 ? 0.644 3.758 8.672 1.00 97.12 107 ASP A C 1
ATOM 864 O O . ASP A 1 107 ? 1.647 3.167 9.049 1.00 97.12 107 ASP A O 1
ATOM 868 N N . GLY A 1 108 ? 0.641 5.070 8.412 1.00 93.62 108 GLY A N 1
ATOM 869 C CA . GLY A 1 108 ? 1.821 5.923 8.587 1.00 93.62 108 GLY A CA 1
ATOM 870 C C . GLY A 1 108 ? 2.136 6.291 10.033 1.00 93.62 108 GLY A C 1
ATOM 871 O O . GLY A 1 108 ? 3.227 6.787 10.300 1.00 93.62 108 GLY A O 1
ATOM 872 N N . LEU A 1 109 ? 1.199 6.063 10.955 1.00 94.12 109 LEU A N 1
ATOM 873 C CA . LEU A 1 109 ? 1.386 6.278 12.393 1.00 94.12 109 LEU A CA 1
ATOM 874 C C . LEU A 1 109 ? 1.751 4.993 13.151 1.00 94.12 109 LEU A C 1
ATOM 876 O O . LEU A 1 109 ? 2.050 5.071 14.343 1.00 94.12 109 LEU A O 1
ATOM 880 N N . TYR A 1 110 ? 1.667 3.838 12.489 1.00 91.00 110 TYR A N 1
ATOM 881 C CA . TYR A 1 110 ? 2.026 2.534 13.042 1.00 91.00 110 TYR A CA 1
ATOM 882 C C . TYR A 1 110 ? 3.545 2.331 13.046 1.00 91.00 110 TYR A C 1
ATOM 884 O O . TYR A 1 110 ? 4.060 1.869 14.090 1.00 91.00 110 TYR A O 1
#

pLDDT: mean 83.45, std 22.82, range [28.88, 98.56]

Radius of gyration: 15.25 Å; chains: 1; bounding box: 27×50×40 Å